Protein AF-A0A4U0UI24-F1 (afdb_monomer)

pLDDT: mean 98.28, std 1.68, range [85.81, 98.88]

Secondary structure (DSSP, 8-state):
-PPPB-S---TT-TTSHHHHHHHHHHTTSS-HHHHHHHHHHHHHHHHHHHHHTT-SB---S---SS-HHHHHHHHHT-

Foldseek 3Di:
DDAAEDAADPQCPPVNQLVVLLVCVVVVNHDPVRNVVSSVVSVVVRQVVCVVVPHPYYDDLNDDSPDSVVVVCVVVVD

Radius of gyration: 14.35 Å; Cα contacts (8 Å, |Δi|>4): 63; chains: 1; bounding box: 31×29×40 Å

Mean predicted aligned error: 2.04 Å

Nearest PDB structures (foldseek):
  4l65-assembly1_A  TM=1.006E+00  e=2.783E-07  Candida albicans SC5314
  4qqu-assembly1_A  TM=1.005E+00  e=8.265E-07  Candida albicans
  3ppg-assembly1_A  TM=1.006E+00  e=9.394E-07  Candida albicans
  3pph-assembly1_A  TM=1.005E+00  e=9.394E-07  Candida albicans
  3ppc-assembly1_A  TM=1.005E+00  e=1.138E-06  Candida albicans

Sequence (78 aa):
MVQSSVLGFPRMGRLRDLKKANEAYWGGKLSRDDLLAEGKRLRQEHWKIQKDAGVDIIPSNDFAFYDHVLDHIQMFNV

Structure (mmCIF, N/CA/C/O backbone):
data_AF-A0A4U0UI24-F1
#
_entry.id   AF-A0A4U0UI24-F1
#
loop_
_atom_site.group_PDB
_atom_site.id
_atom_site.type_symbol
_atom_site.label_atom_id
_atom_site.label_alt_id
_atom_site.label_comp_id
_atom_site.label_asym_id
_atom_site.label_entity_id
_atom_site.label_seq_id
_atom_site.pdbx_PDB_ins_code
_atom_site.Cartn_x
_atom_site.Cartn_y
_atom_site.Cartn_z
_atom_site.occupancy
_atom_site.B_iso_or_equiv
_atom_site.auth_seq_id
_atom_site.auth_comp_id
_atom_site.auth_asym_id
_atom_site.auth_atom_id
_atom_site.pdbx_PDB_model_num
ATOM 1 N N . MET A 1 1 ? 15.574 -10.009 -25.380 1.00 85.81 1 MET A N 1
ATOM 2 C CA . MET A 1 1 ? 15.097 -8.644 -25.074 1.00 85.81 1 MET A CA 1
ATOM 3 C C . MET A 1 1 ? 15.312 -8.432 -23.584 1.00 85.81 1 MET A C 1
ATOM 5 O O . MET A 1 1 ? 15.051 -9.369 -22.841 1.00 85.81 1 MET A O 1
ATOM 9 N N . VAL A 1 2 ? 15.887 -7.304 -23.165 1.00 97.12 2 VAL A N 1
ATOM 10 C CA . VAL A 1 2 ? 16.141 -7.024 -21.737 1.00 97.12 2 VAL A CA 1
ATOM 11 C C . VAL A 1 2 ? 14.836 -6.570 -21.081 1.00 97.12 2 VAL A C 1
ATOM 13 O O . VAL A 1 2 ? 14.103 -5.811 -21.707 1.00 97.12 2 VAL A O 1
ATOM 16 N N . GLN A 1 3 ? 14.555 -7.041 -19.862 1.00 98.50 3 GLN A N 1
ATOM 17 C CA . GLN A 1 3 ? 13.351 -6.694 -19.098 1.00 98.50 3 GLN A CA 1
ATOM 18 C C . GLN A 1 3 ? 13.655 -5.675 -17.995 1.00 98.50 3 GLN A C 1
ATOM 20 O O . GLN A 1 3 ? 14.741 -5.668 -17.414 1.00 98.50 3 GLN A O 1
ATOM 25 N N . SER A 1 4 ? 12.664 -4.846 -17.692 1.00 98.69 4 SER A N 1
ATOM 26 C CA . SER A 1 4 ? 12.624 -3.901 -16.580 1.00 98.69 4 SER A CA 1
ATOM 27 C C . SER A 1 4 ? 11.884 -4.487 -15.369 1.00 98.69 4 SER A C 1
ATOM 29 O O . SER A 1 4 ? 10.963 -5.291 -15.506 1.00 98.69 4 SER A O 1
ATOM 31 N N . SER A 1 5 ? 12.273 -4.085 -14.158 1.00 98.75 5 SER A N 1
ATOM 32 C CA . SER A 1 5 ? 11.643 -4.558 -12.921 1.00 98.75 5 SER A CA 1
ATOM 33 C C . SER A 1 5 ? 11.566 -3.450 -11.884 1.00 98.75 5 SER A C 1
ATOM 35 O O . SER A 1 5 ? 12.514 -2.685 -11.712 1.00 98.75 5 SER A O 1
ATOM 37 N N . VAL A 1 6 ? 10.463 -3.424 -11.137 1.00 98.75 6 VAL A N 1
ATOM 38 C CA . VAL A 1 6 ? 10.300 -2.609 -9.927 1.00 98.75 6 VAL A CA 1
ATOM 39 C C . VAL A 1 6 ? 10.148 -3.550 -8.730 1.00 98.75 6 VAL A C 1
ATOM 41 O O . VAL A 1 6 ? 9.409 -4.526 -8.798 1.00 98.75 6 VAL A O 1
ATOM 44 N N . LEU A 1 7 ? 10.871 -3.284 -7.639 1.00 98.56 7 LEU A N 1
ATOM 45 C CA . LEU A 1 7 ? 10.874 -4.144 -6.442 1.00 98.56 7 LEU A CA 1
ATOM 46 C C . LEU A 1 7 ? 9.793 -3.759 -5.418 1.00 98.56 7 LEU A C 1
ATOM 48 O O . LEU A 1 7 ? 9.439 -4.559 -4.560 1.00 98.56 7 LEU A O 1
ATOM 52 N N . GLY A 1 8 ? 9.269 -2.538 -5.508 1.00 98.50 8 GLY A N 1
ATOM 53 C CA . GLY A 1 8 ? 8.197 -2.021 -4.665 1.00 98.50 8 GLY A CA 1
ATOM 54 C C . GLY A 1 8 ? 7.814 -0.604 -5.084 1.00 98.50 8 GLY A C 1
ATOM 55 O O . GLY A 1 8 ? 8.617 0.101 -5.700 1.00 98.50 8 GLY A O 1
ATOM 56 N N . PHE A 1 9 ? 6.592 -0.185 -4.759 1.00 98.62 9 PHE A N 1
ATOM 57 C CA . PHE A 1 9 ? 6.052 1.117 -5.134 1.00 98.62 9 PHE A CA 1
ATOM 58 C C . PHE A 1 9 ? 5.599 1.923 -3.899 1.00 98.62 9 PHE A C 1
ATOM 60 O O . PHE A 1 9 ? 5.012 1.359 -2.970 1.00 98.62 9 PHE A O 1
ATOM 67 N N . PRO A 1 10 ? 5.824 3.254 -3.847 1.00 98.44 10 PRO A N 1
ATOM 68 C CA . PRO A 1 10 ? 5.381 4.074 -2.722 1.00 98.44 10 PRO A CA 1
ATOM 69 C C . PRO A 1 10 ? 3.866 3.981 -2.492 1.00 98.44 10 PRO A C 1
ATOM 71 O O . PRO A 1 10 ? 3.056 4.446 -3.287 1.00 98.44 10 PRO A O 1
ATOM 74 N N . ARG A 1 11 ? 3.474 3.420 -1.349 1.00 98.12 11 ARG A N 1
ATOM 75 C CA . ARG A 1 11 ? 2.074 3.092 -1.034 1.00 98.12 11 ARG A CA 1
ATOM 76 C C . ARG A 1 11 ? 1.194 4.261 -0.575 1.00 98.12 11 ARG A C 1
ATOM 78 O O . ARG A 1 11 ? -0.003 4.080 -0.387 1.00 98.12 11 ARG A O 1
ATOM 85 N N . MET A 1 12 ? 1.773 5.442 -0.351 1.00 98.25 12 MET A N 1
ATOM 86 C CA . MET A 1 12 ? 1.085 6.566 0.303 1.00 98.25 12 MET A CA 1
ATOM 87 C C . MET A 1 12 ? -0.044 7.188 -0.528 1.00 98.25 12 MET A C 1
ATOM 89 O O . MET A 1 12 ? -0.870 7.899 0.045 1.00 98.25 12 MET A O 1
ATOM 93 N N . GLY A 1 13 ? -0.081 6.941 -1.840 1.00 97.56 13 GLY A N 1
ATOM 94 C CA . GLY A 1 13 ? -0.972 7.633 -2.766 1.00 97.56 13 GLY A CA 1
ATOM 95 C C . GLY A 1 13 ? -0.523 9.068 -3.057 1.00 97.56 13 GLY A C 1
ATOM 96 O O . GLY A 1 13 ? 0.261 9.669 -2.311 1.00 97.56 13 GLY A O 1
ATOM 97 N N . ARG A 1 14 ? -1.023 9.631 -4.162 1.00 96.56 14 ARG A N 1
ATOM 98 C CA . ARG A 1 14 ? -0.611 10.942 -4.690 1.00 96.56 14 ARG A CA 1
ATOM 99 C C . ARG A 1 14 ? -0.780 12.079 -3.681 1.00 96.56 14 ARG A C 1
ATOM 101 O O . ARG A 1 14 ? 0.016 13.014 -3.688 1.00 96.56 14 ARG A O 1
ATOM 108 N N . LEU A 1 15 ? -1.795 12.019 -2.816 1.00 97.81 15 LEU A N 1
ATOM 109 C CA . LEU A 1 15 ? -2.119 13.089 -1.864 1.00 97.81 15 LEU A CA 1
ATOM 110 C C . LEU A 1 15 ? -2.029 12.627 -0.404 1.00 97.81 15 LEU A C 1
ATOM 112 O O . LEU A 1 15 ? -2.723 13.175 0.463 1.00 97.81 15 LEU A O 1
ATOM 116 N N . ARG A 1 16 ? -1.147 11.655 -0.120 1.00 98.50 16 ARG A N 1
ATOM 117 C CA . ARG A 1 16 ? -1.043 10.967 1.183 1.00 98.50 16 ARG A CA 1
ATOM 118 C C . ARG A 1 16 ? -2.366 10.309 1.584 1.00 98.50 16 ARG A C 1
ATOM 120 O O . ARG A 1 16 ? -2.787 10.389 2.737 1.00 98.50 16 ARG A O 1
ATOM 127 N N . ASP A 1 17 ? -3.036 9.706 0.617 1.00 98.62 17 ASP A N 1
ATOM 128 C CA . ASP A 1 17 ? -4.366 9.123 0.754 1.00 98.62 17 ASP A CA 1
ATOM 129 C C . ASP A 1 17 ? -4.386 8.016 1.819 1.00 98.62 17 ASP A C 1
ATOM 131 O O . ASP A 1 17 ? -5.225 8.044 2.719 1.00 98.62 17 ASP A O 1
ATOM 135 N N . LEU A 1 18 ? -3.363 7.148 1.832 1.00 98.81 18 LEU A N 1
ATOM 136 C CA . LEU A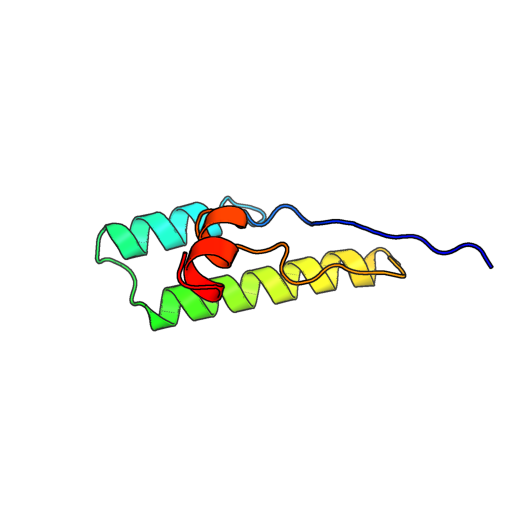 1 18 ? -3.237 6.088 2.839 1.00 98.81 18 LEU A CA 1
ATOM 137 C C . LE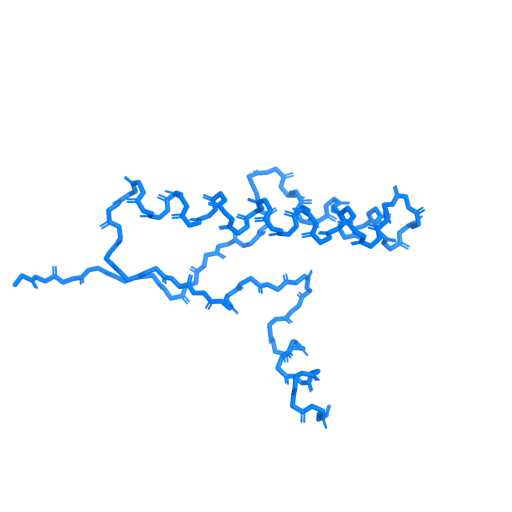U A 1 18 ? -3.113 6.644 4.265 1.00 98.81 18 LEU A C 1
ATOM 139 O O . LEU A 1 18 ? -3.731 6.121 5.188 1.00 98.81 18 LEU A O 1
ATOM 143 N N . LYS A 1 19 ? -2.352 7.734 4.455 1.00 98.75 19 LYS A N 1
ATOM 144 C CA . LYS A 1 19 ? -2.235 8.404 5.764 1.00 98.75 19 LYS A CA 1
ATOM 145 C C . LYS A 1 19 ? -3.601 8.866 6.248 1.00 98.75 19 LYS A C 1
ATOM 147 O O . LYS A 1 19 ? -3.967 8.582 7.382 1.00 98.75 19 LYS A O 1
ATOM 152 N N . LYS A 1 20 ? -4.341 9.575 5.390 1.00 98.81 20 LYS A N 1
ATOM 153 C CA . LYS A 1 20 ? -5.658 10.119 5.740 1.00 98.81 20 LYS A CA 1
ATOM 154 C C . LYS A 1 20 ? -6.636 9.000 6.088 1.00 98.81 20 LYS A C 1
ATOM 156 O O . LYS A 1 20 ? -7.357 9.127 7.070 1.00 98.81 20 LYS A O 1
ATOM 161 N N . ALA A 1 21 ? -6.628 7.910 5.320 1.00 98.81 21 ALA A N 1
ATOM 162 C CA . ALA A 1 21 ? -7.489 6.760 5.564 1.00 98.81 21 ALA A CA 1
ATOM 163 C C . ALA A 1 21 ? -7.160 6.062 6.891 1.00 98.81 21 ALA A C 1
ATOM 165 O O . ALA A 1 21 ? -8.058 5.835 7.699 1.00 98.81 21 ALA A O 1
ATOM 166 N N . ASN A 1 22 ? -5.877 5.799 7.158 1.00 98.81 22 ASN A N 1
ATOM 167 C CA . ASN A 1 22 ? -5.432 5.207 8.421 1.00 98.81 22 ASN A CA 1
ATOM 168 C C . ASN A 1 22 ? -5.798 6.083 9.623 1.00 98.81 22 ASN A C 1
ATOM 170 O O . ASN A 1 22 ? -6.381 5.594 10.584 1.00 98.81 22 ASN A O 1
ATOM 174 N N . GLU A 1 23 ? -5.503 7.383 9.566 1.00 98.88 23 GLU A N 1
ATOM 175 C CA . GLU A 1 23 ? -5.808 8.312 10.660 1.00 98.88 23 GLU A CA 1
ATOM 176 C C . GLU A 1 23 ? -7.314 8.471 10.881 1.00 98.88 23 GLU A C 1
ATOM 178 O O . GLU A 1 23 ? -7.763 8.570 12.023 1.00 98.88 23 GLU A O 1
ATOM 183 N N . ALA A 1 24 ? -8.113 8.460 9.810 1.00 98.88 24 ALA A N 1
ATOM 184 C CA . ALA A 1 24 ? -9.565 8.472 9.917 1.00 98.88 24 ALA A CA 1
ATOM 185 C C . ALA A 1 24 ? -10.098 7.175 10.543 1.00 98.88 24 ALA A C 1
ATOM 187 O O . ALA A 1 24 ? -10.970 7.247 11.405 1.00 98.88 24 ALA A O 1
ATOM 188 N N . TYR A 1 25 ? -9.553 6.014 10.171 1.00 98.88 25 TYR A N 1
ATOM 189 C CA . TYR A 1 25 ? -9.919 4.728 10.769 1.00 98.88 25 TYR A CA 1
ATOM 190 C C . TYR A 1 25 ? -9.551 4.670 12.256 1.00 98.88 25 TYR A C 1
ATOM 192 O O . TYR A 1 25 ? -10.40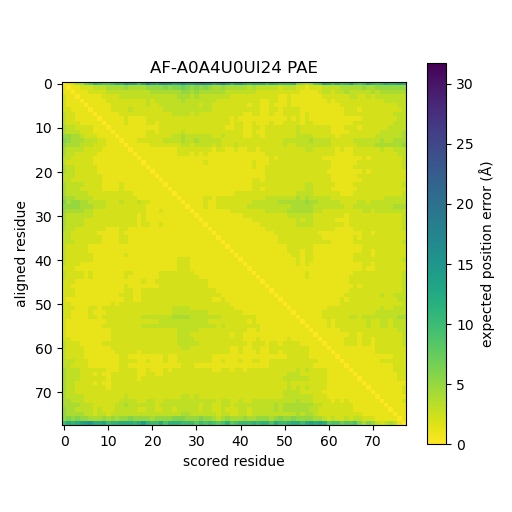7 4.387 13.090 1.00 98.88 25 TYR A O 1
ATOM 200 N N . TRP A 1 26 ? -8.316 5.033 12.616 1.00 98.75 26 TRP A N 1
ATOM 201 C CA . TRP A 1 26 ? -7.879 5.098 14.016 1.00 98.75 26 TRP A CA 1
ATOM 202 C C . TRP A 1 26 ? -8.687 6.103 14.838 1.00 98.75 26 TRP A C 1
ATOM 204 O O . TRP A 1 26 ? -8.948 5.870 16.014 1.00 98.75 26 TRP A O 1
ATOM 214 N N . GLY A 1 27 ? -9.118 7.205 14.221 1.00 98.69 27 GLY A N 1
ATOM 215 C CA . GLY A 1 27 ? -9.987 8.202 14.841 1.00 98.69 27 GLY A CA 1
ATOM 216 C C . GLY A 1 27 ? -11.476 7.837 14.870 1.00 98.69 27 GLY A C 1
ATOM 217 O O . GLY A 1 27 ? -12.272 8.690 15.259 1.00 98.69 27 GLY A O 1
ATOM 218 N N . GLY A 1 28 ? -11.874 6.641 14.419 1.00 98.50 28 GLY A N 1
ATOM 219 C CA . GLY A 1 28 ? -13.273 6.191 14.390 1.00 98.50 28 GLY A CA 1
ATOM 220 C C . GLY A 1 28 ? -14.162 6.901 13.360 1.00 98.50 28 GLY A C 1
ATOM 221 O O . GLY A 1 28 ? -15.384 6.860 13.467 1.00 98.50 28 GLY A O 1
ATOM 222 N N . LYS A 1 29 ? -13.564 7.579 12.373 1.00 98.69 29 LYS A N 1
ATOM 223 C CA . LYS A 1 29 ? -14.247 8.366 11.326 1.00 98.69 29 LYS A CA 1
ATOM 224 C C . LYS A 1 29 ? -14.382 7.623 9.994 1.00 98.69 29 LYS A C 1
ATOM 226 O O . LYS A 1 29 ? -15.007 8.146 9.077 1.00 98.69 29 LYS A O 1
ATOM 231 N N . LEU A 1 30 ? -13.763 6.452 9.871 1.00 98.62 30 LEU A N 1
ATOM 232 C CA . LEU A 1 30 ? -13.782 5.607 8.680 1.00 98.62 30 LEU A CA 1
ATOM 233 C C . LEU A 1 30 ? -14.087 4.174 9.107 1.00 98.62 30 LEU A C 1
ATOM 235 O O . LEU A 1 30 ? -13.530 3.704 10.100 1.00 98.62 30 LEU A O 1
ATOM 239 N N . SER A 1 31 ? -14.958 3.478 8.376 1.00 98.81 31 SER A N 1
ATOM 240 C CA . SER A 1 31 ? -15.214 2.065 8.653 1.00 98.81 31 SER A CA 1
ATOM 241 C C . SER A 1 31 ? -14.023 1.201 8.222 1.00 98.81 31 SER A C 1
ATOM 243 O O . SER A 1 31 ? -13.183 1.609 7.415 1.00 98.81 31 SER A O 1
ATOM 245 N N . ARG A 1 32 ? -13.949 -0.030 8.742 1.00 98.69 32 ARG A N 1
ATOM 246 C CA . ARG A 1 32 ? -12.961 -1.012 8.274 1.00 98.69 32 ARG A CA 1
ATOM 247 C C . ARG A 1 32 ? -13.125 -1.291 6.779 1.00 98.69 32 ARG A C 1
ATOM 249 O O . ARG A 1 32 ? -12.126 -1.385 6.073 1.00 98.69 32 ARG A O 1
ATOM 256 N N . ASP A 1 33 ? -14.359 -1.406 6.302 1.00 98.75 33 ASP A N 1
ATOM 257 C CA . ASP A 1 33 ? -14.635 -1.734 4.902 1.00 98.75 33 ASP A CA 1
ATOM 258 C C . ASP A 1 33 ? -14.200 -0.599 3.971 1.00 98.75 33 ASP A C 1
ATOM 260 O O . ASP A 1 33 ? -13.584 -0.859 2.936 1.00 98.75 33 ASP A O 1
ATOM 264 N N . ASP A 1 34 ? -14.400 0.654 4.384 1.00 98.75 34 ASP A N 1
ATOM 265 C CA . ASP A 1 34 ? -1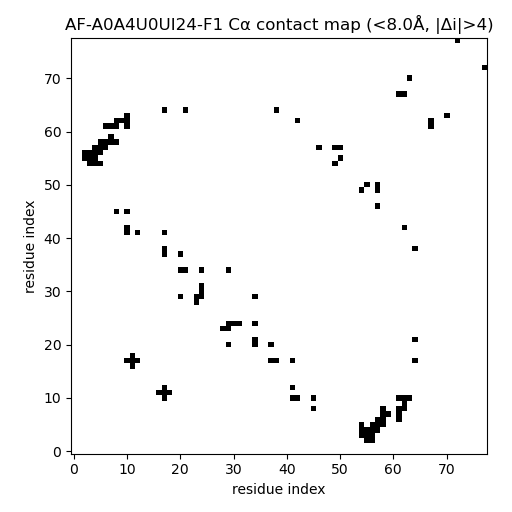3.925 1.821 3.637 1.00 98.75 34 ASP A CA 1
ATOM 266 C C . ASP A 1 34 ? -12.391 1.915 3.632 1.00 98.75 34 ASP A C 1
ATOM 268 O O . ASP A 1 34 ? -11.795 2.221 2.598 1.00 98.75 34 ASP A O 1
ATOM 272 N N . LEU A 1 35 ? -11.722 1.590 4.748 1.00 98.88 35 LEU A N 1
ATOM 273 C CA . LEU A 1 35 ? -10.256 1.509 4.793 1.00 98.88 35 LEU A CA 1
ATOM 274 C C . LEU A 1 35 ? -9.726 0.450 3.811 1.00 98.88 35 LEU A C 1
ATOM 276 O O . LEU A 1 35 ? -8.767 0.691 3.072 1.00 98.88 35 LEU A O 1
ATOM 280 N N . LEU A 1 36 ? -10.357 -0.727 3.780 1.00 98.81 36 LEU A N 1
ATOM 281 C CA . LEU A 1 36 ? -9.984 -1.810 2.869 1.00 98.81 36 LEU A CA 1
ATOM 282 C C . LEU A 1 36 ? -10.259 -1.443 1.404 1.00 98.81 36 LEU A C 1
ATOM 284 O O . LEU A 1 36 ? -9.443 -1.764 0.531 1.00 98.81 36 LEU A O 1
ATOM 288 N N . ALA A 1 37 ? -11.366 -0.747 1.134 1.00 98.88 37 ALA A N 1
ATOM 289 C CA . ALA A 1 37 ? -11.703 -0.234 -0.189 1.00 98.88 37 ALA A CA 1
ATOM 290 C C . ALA A 1 37 ? -10.673 0.795 -0.676 1.00 98.88 37 ALA A C 1
A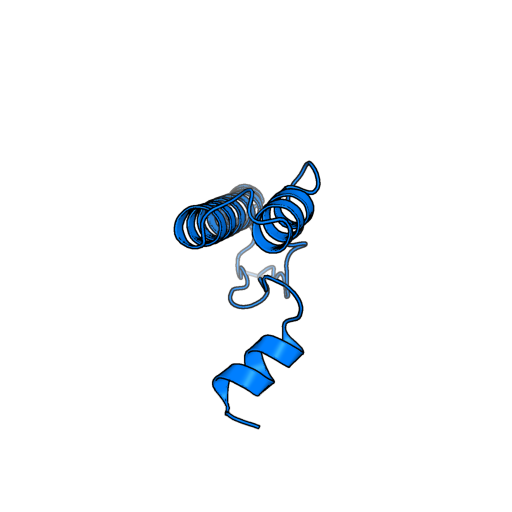TOM 292 O O . ALA A 1 37 ? -10.219 0.706 -1.819 1.00 98.88 37 ALA A O 1
ATOM 293 N N . GLU A 1 38 ? -10.227 1.703 0.193 1.00 98.75 38 GLU A N 1
ATOM 294 C CA . GLU A 1 38 ? -9.192 2.683 -0.139 1.00 98.75 38 GLU A CA 1
ATOM 295 C C . GLU A 1 38 ? -7.836 2.015 -0.407 1.00 98.75 38 GLU A C 1
ATOM 297 O O . GLU A 1 38 ? -7.175 2.310 -1.405 1.00 98.75 38 GLU A O 1
ATOM 302 N N . GLY A 1 39 ? -7.453 1.021 0.402 1.00 98.75 39 GLY A N 1
ATOM 303 C CA . GLY A 1 39 ? -6.264 0.211 0.131 1.00 98.75 39 GLY A CA 1
ATOM 304 C C . GLY A 1 39 ? -6.341 -0.520 -1.218 1.00 98.75 39 GLY A C 1
ATOM 305 O O . GLY A 1 39 ? -5.353 -0.584 -1.952 1.00 98.75 39 GLY A O 1
ATOM 306 N N . LYS A 1 40 ? -7.519 -1.042 -1.588 1.00 98.88 40 LYS A N 1
ATOM 307 C CA . LYS A 1 40 ? -7.751 -1.663 -2.903 1.00 98.88 40 LYS A CA 1
ATOM 308 C C . LYS A 1 40 ? -7.605 -0.646 -4.037 1.00 98.88 40 LYS A C 1
ATOM 310 O O . LYS A 1 40 ? -6.930 -0.953 -5.021 1.00 98.88 40 LYS A O 1
ATOM 315 N N . ARG A 1 41 ? -8.202 0.541 -3.896 1.00 98.81 41 ARG A N 1
ATOM 316 C CA . ARG A 1 41 ? -8.118 1.634 -4.875 1.00 98.81 41 ARG A CA 1
ATOM 317 C C . ARG A 1 41 ? -6.662 2.032 -5.131 1.00 98.81 41 ARG A C 1
ATOM 319 O O . ARG A 1 41 ? -6.248 2.098 -6.285 1.00 98.81 41 ARG A O 1
ATOM 326 N N . LEU A 1 42 ? -5.876 2.210 -4.066 1.00 98.88 42 LEU A N 1
ATOM 327 C CA . LEU A 1 42 ? -4.457 2.567 -4.152 1.00 98.88 42 LEU A CA 1
ATOM 328 C C . LEU A 1 42 ? -3.622 1.505 -4.870 1.00 98.88 42 LEU A C 1
ATOM 330 O O . LEU A 1 42 ? -2.873 1.837 -5.784 1.00 98.88 42 LEU A O 1
ATOM 334 N N . ARG A 1 43 ? -3.778 0.220 -4.523 1.00 98.88 43 ARG A N 1
ATOM 335 C CA . ARG A 1 43 ? -3.058 -0.862 -5.222 1.00 98.88 43 ARG A CA 1
ATOM 336 C C . ARG A 1 43 ? -3.375 -0.887 -6.719 1.00 98.88 43 ARG A C 1
ATOM 338 O O . ARG A 1 43 ? -2.462 -0.995 -7.533 1.00 98.88 43 ARG A O 1
ATOM 345 N N . GLN A 1 44 ? -4.648 -0.728 -7.088 1.00 98.81 44 GLN A N 1
ATOM 346 C CA . GLN A 1 44 ? -5.066 -0.665 -8.493 1.00 98.81 44 GLN A CA 1
ATOM 347 C C . GLN A 1 44 ? -4.445 0.525 -9.235 1.00 98.81 44 GLN A C 1
ATOM 349 O O . GLN A 1 44 ? -3.955 0.356 -10.351 1.00 98.81 44 GLN A O 1
ATOM 354 N N . GLU A 1 45 ? -4.433 1.707 -8.616 1.00 98.75 45 GLU A N 1
ATOM 355 C CA . GLU A 1 45 ? -3.810 2.910 -9.175 1.00 98.75 45 GLU A CA 1
ATOM 356 C C . GLU A 1 45 ? -2.300 2.712 -9.389 1.00 98.75 45 GLU A C 1
ATOM 358 O O . GLU A 1 45 ? -1.794 2.969 -10.480 1.00 98.75 45 GLU A O 1
ATOM 363 N N . HIS A 1 46 ? -1.586 2.171 -8.398 1.00 98.75 46 HIS A N 1
ATOM 364 C CA . HIS A 1 46 ? -0.139 1.946 -8.480 1.00 98.75 46 HIS A CA 1
ATOM 365 C C . HIS A 1 46 ? 0.247 0.907 -9.540 1.00 98.75 46 HIS A C 1
ATOM 367 O O . HIS A 1 46 ? 1.225 1.099 -10.267 1.00 98.75 46 HIS A O 1
ATOM 373 N N . TRP A 1 47 ? -0.512 -0.185 -9.670 1.00 98.81 47 TRP A N 1
ATOM 374 C CA . TRP A 1 47 ? -0.291 -1.155 -10.745 1.00 98.81 47 TRP A CA 1
ATOM 375 C C . TRP A 1 47 ? -0.562 -0.552 -12.117 1.00 98.81 47 TRP A C 1
ATOM 377 O O . TRP A 1 47 ? 0.200 -0.797 -13.051 1.00 98.81 47 TRP A O 1
ATOM 387 N N . LYS A 1 48 ? -1.612 0.267 -12.241 1.00 98.75 48 LYS A N 1
ATOM 388 C CA . LYS A 1 48 ? -1.914 0.959 -13.493 1.00 98.75 48 LYS A CA 1
ATOM 389 C C . LYS A 1 48 ? -0.794 1.920 -13.888 1.00 98.75 48 LYS A C 1
ATOM 391 O O . LYS A 1 48 ? -0.377 1.878 -15.037 1.00 98.75 48 LYS A O 1
ATOM 396 N N . ILE A 1 49 ? -0.257 2.702 -12.950 1.00 98.69 49 ILE A N 1
ATOM 397 C CA . ILE A 1 49 ? 0.880 3.605 -13.204 1.00 98.69 49 ILE A CA 1
ATOM 398 C C . ILE A 1 49 ? 2.084 2.831 -13.755 1.00 98.69 49 ILE A C 1
ATOM 400 O O . ILE A 1 49 ? 2.653 3.220 -14.769 1.00 98.69 49 ILE A O 1
ATOM 404 N N . GLN A 1 50 ? 2.458 1.722 -13.114 1.00 98.81 50 GLN A N 1
ATOM 405 C CA . GLN A 1 50 ? 3.618 0.926 -13.531 1.00 98.81 50 GLN A CA 1
ATOM 406 C C . GLN A 1 50 ? 3.393 0.238 -14.883 1.00 98.81 50 GLN A C 1
ATOM 408 O O . GLN A 1 50 ? 4.283 0.239 -15.732 1.00 98.81 50 GLN A O 1
ATOM 413 N N . LYS A 1 51 ? 2.184 -0.289 -15.117 1.00 98.75 51 LYS A N 1
ATOM 414 C CA . LYS A 1 51 ? 1.795 -0.881 -16.401 1.00 98.75 51 LYS A CA 1
ATOM 415 C C . LYS A 1 51 ? 1.820 0.147 -17.529 1.00 98.75 51 LYS A C 1
ATOM 417 O O . LYS A 1 51 ? 2.370 -0.130 -18.589 1.00 98.75 51 LYS A O 1
ATOM 422 N N . ASP A 1 52 ? 1.238 1.321 -17.302 1.00 98.75 52 ASP A N 1
ATOM 423 C CA . ASP A 1 52 ? 1.187 2.401 -18.289 1.00 98.75 52 ASP A CA 1
ATOM 424 C C . ASP A 1 52 ? 2.596 2.965 -18.578 1.00 98.75 52 ASP A C 1
ATOM 426 O O . ASP A 1 52 ? 2.845 3.454 -19.677 1.00 98.75 52 ASP A O 1
ATOM 430 N N . ALA A 1 53 ? 3.537 2.844 -17.631 1.00 98.62 53 ALA A N 1
ATOM 431 C CA . ALA A 1 53 ? 4.950 3.187 -17.816 1.00 98.62 53 ALA A CA 1
ATOM 432 C C . ALA A 1 53 ? 5.764 2.110 -18.567 1.00 98.62 53 ALA A C 1
ATOM 434 O O . ALA A 1 53 ? 6.934 2.337 -18.869 1.00 98.62 53 ALA A O 1
ATOM 435 N N . GLY A 1 54 ? 5.167 0.949 -18.863 1.00 98.56 54 GLY A N 1
ATOM 436 C CA . GLY A 1 54 ? 5.817 -0.146 -19.586 1.00 98.56 54 GLY A CA 1
ATOM 437 C C . GLY A 1 54 ? 6.730 -1.034 -18.735 1.00 98.56 54 GLY A C 1
ATOM 438 O O . GLY A 1 54 ? 7.617 -1.672 -19.289 1.00 98.56 54 GLY A O 1
ATOM 439 N N . VAL A 1 55 ? 6.540 -1.082 -17.410 1.00 98.75 55 VAL A N 1
ATOM 440 C CA . VAL A 1 55 ? 7.306 -1.986 -16.533 1.00 98.75 55 VAL A CA 1
ATOM 441 C C . VAL A 1 55 ? 6.940 -3.445 -16.832 1.00 98.75 55 VAL A C 1
ATOM 443 O O . VAL A 1 55 ? 5.762 -3.802 -16.784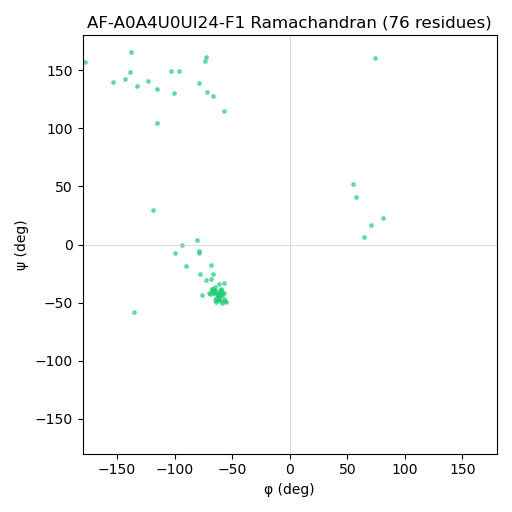 1.00 98.75 55 VAL A O 1
ATOM 446 N N . ASP A 1 56 ? 7.939 -4.297 -17.085 1.00 98.81 56 ASP A N 1
ATOM 447 C CA . ASP A 1 56 ? 7.711 -5.715 -17.406 1.00 98.81 56 ASP A CA 1
ATOM 448 C C . ASP A 1 56 ? 7.349 -6.541 -16.162 1.00 98.81 56 ASP A C 1
ATOM 450 O O . ASP A 1 56 ? 6.439 -7.370 -16.200 1.00 98.81 56 ASP A O 1
ATOM 454 N N . ILE A 1 57 ? 8.059 -6.314 -15.050 1.00 98.81 57 ILE A N 1
ATOM 455 C CA . ILE A 1 57 ? 7.870 -7.032 -13.782 1.00 98.81 57 ILE A CA 1
ATOM 456 C C . ILE A 1 57 ? 7.390 -6.047 -12.712 1.00 98.81 57 ILE A C 1
ATOM 458 O O . ILE A 1 57 ? 8.162 -5.238 -12.189 1.00 98.81 57 ILE A O 1
ATOM 462 N N . ILE A 1 58 ? 6.093 -6.121 -12.406 1.00 98.81 58 ILE A N 1
ATOM 463 C CA . ILE A 1 58 ? 5.393 -5.238 -11.465 1.00 98.81 58 ILE A CA 1
ATOM 464 C C . ILE A 1 58 ? 5.234 -5.956 -10.111 1.00 98.81 58 ILE A C 1
ATOM 466 O O . ILE A 1 58 ? 4.754 -7.093 -10.088 1.00 98.81 58 ILE A O 1
ATOM 470 N N . PRO A 1 59 ? 5.596 -5.319 -8.983 1.00 98.69 59 PRO A N 1
ATOM 471 C CA . PRO A 1 59 ? 5.555 -5.935 -7.667 1.00 98.69 59 PRO A CA 1
ATOM 472 C C . PRO A 1 59 ? 4.124 -6.089 -7.136 1.00 98.69 59 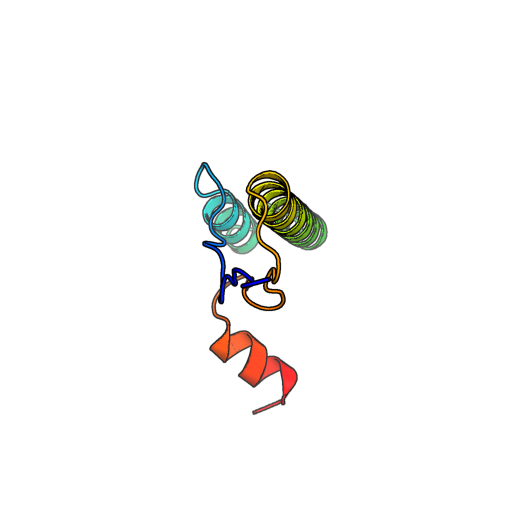PRO A C 1
ATOM 474 O O . PRO A 1 59 ? 3.180 -5.386 -7.515 1.00 98.69 59 PRO A O 1
ATOM 477 N N . SER A 1 60 ? 3.988 -7.023 -6.201 1.00 98.44 60 SER A N 1
ATOM 478 C CA . SER A 1 60 ? 2.829 -7.165 -5.326 1.00 98.44 60 SER A CA 1
ATOM 479 C C . SER A 1 60 ? 3.312 -7.471 -3.908 1.00 98.44 60 SER A C 1
ATOM 481 O O . SER A 1 60 ? 4.476 -7.819 -3.719 1.00 98.44 60 SER A O 1
ATOM 483 N N . ASN A 1 61 ? 2.423 -7.342 -2.918 1.00 98.31 61 ASN A N 1
ATOM 484 C CA . ASN A 1 61 ? 2.736 -7.486 -1.487 1.00 98.31 61 ASN A CA 1
ATOM 485 C C . ASN A 1 61 ? 3.706 -6.423 -0.917 1.00 98.31 61 ASN A C 1
ATOM 487 O O . ASN A 1 61 ? 4.101 -6.494 0.239 1.00 98.31 61 ASN A O 1
ATOM 491 N N . ASP A 1 62 ? 4.055 -5.409 -1.711 1.00 98.44 62 ASP A N 1
ATOM 492 C CA . ASP A 1 62 ? 4.804 -4.215 -1.308 1.00 98.44 62 ASP A CA 1
ATOM 493 C C . ASP A 1 62 ? 3.922 -3.192 -0.561 1.00 98.44 62 ASP A C 1
ATOM 495 O O . ASP A 1 62 ? 4.394 -2.401 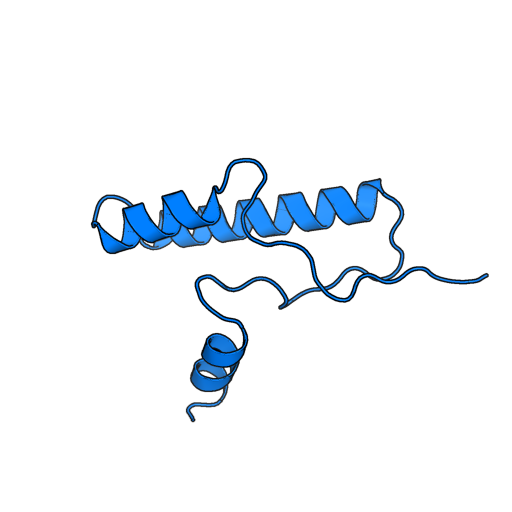0.262 1.00 98.44 62 ASP A O 1
ATOM 499 N N . PHE A 1 63 ? 2.611 -3.216 -0.817 1.00 98.69 63 PHE A N 1
ATOM 500 C CA . PHE A 1 63 ? 1.623 -2.445 -0.066 1.00 98.69 63 PHE A CA 1
ATOM 501 C C . PHE A 1 63 ? 1.424 -3.022 1.344 1.00 98.69 63 PHE A C 1
ATOM 503 O O . PHE A 1 63 ? 1.109 -4.196 1.480 1.00 98.69 63 PHE A O 1
ATOM 510 N N . ALA A 1 64 ? 1.458 -2.159 2.363 1.00 98.44 64 ALA A N 1
ATOM 511 C CA . ALA A 1 64 ? 1.017 -2.469 3.725 1.00 98.44 64 ALA A CA 1
ATOM 512 C C . ALA A 1 64 ? 0.246 -1.282 4.311 1.00 98.44 64 ALA A C 1
ATOM 514 O O . ALA A 1 64 ? 0.566 -0.125 4.020 1.00 98.44 64 ALA A O 1
ATOM 515 N N . PHE A 1 65 ? -0.735 -1.538 5.178 1.00 98.62 65 PHE A N 1
ATOM 516 C CA . PHE A 1 65 ? -1.441 -0.447 5.860 1.00 98.62 65 PHE A CA 1
ATOM 517 C C . PHE A 1 65 ? -0.536 0.285 6.855 1.00 98.62 65 PHE A C 1
ATOM 519 O O . PHE A 1 65 ? -0.704 1.486 7.047 1.00 98.62 65 PHE A O 1
ATOM 526 N N . TYR A 1 66 ? 0.452 -0.395 7.442 1.00 98.44 66 TYR A N 1
ATOM 527 C CA . TYR A 1 66 ? 1.342 0.209 8.432 1.00 98.44 66 TYR A CA 1
ATOM 528 C C . TYR A 1 66 ? 2.809 -0.130 8.208 1.00 98.44 66 TYR A C 1
ATOM 530 O O . TYR A 1 66 ? 3.622 0.766 7.999 1.00 98.44 66 TYR A O 1
ATOM 538 N N . ASP A 1 67 ? 3.153 -1.411 8.195 1.00 98.56 67 ASP A N 1
ATOM 539 C CA . ASP A 1 67 ? 4.497 -1.876 7.900 1.00 98.56 67 ASP A CA 1
ATOM 540 C C . ASP A 1 67 ? 4.450 -3.294 7.330 1.00 98.56 67 ASP A C 1
ATOM 542 O O . ASP A 1 67 ? 3.682 -4.137 7.774 1.00 98.56 67 ASP A O 1
ATOM 546 N N . HIS A 1 68 ? 5.281 -3.532 6.327 1.00 98.06 68 HIS A N 1
ATOM 547 C CA . HIS A 1 68 ? 5.356 -4.804 5.631 1.00 98.06 68 HIS A CA 1
ATOM 548 C C . HIS A 1 68 ? 6.014 -5.902 6.475 1.00 98.06 68 HIS A C 1
ATOM 550 O O . HIS A 1 68 ? 5.638 -7.059 6.333 1.00 98.06 68 HIS A O 1
ATOM 556 N N . VAL A 1 69 ? 6.956 -5.588 7.375 1.00 98.50 69 VAL A N 1
ATOM 557 C CA . VAL A 1 69 ? 7.519 -6.597 8.289 1.00 98.50 69 VAL A CA 1
ATOM 558 C C . VAL A 1 69 ? 6.465 -6.998 9.316 1.00 98.50 69 VAL A C 1
ATOM 560 O O . VAL A 1 69 ? 6.280 -8.188 9.555 1.00 98.50 69 VAL A O 1
ATOM 563 N N . LEU A 1 70 ? 5.704 -6.034 9.845 1.00 98.50 70 LEU A N 1
ATOM 564 C CA . LEU A 1 70 ? 4.548 -6.315 10.702 1.00 98.50 70 LEU A CA 1
ATOM 565 C C . LEU A 1 70 ? 3.511 -7.216 10.012 1.00 98.50 70 LEU A C 1
ATOM 567 O O . LEU A 1 70 ? 3.009 -8.146 10.640 1.00 98.50 70 LEU A O 1
ATOM 571 N N . ASP A 1 71 ? 3.227 -6.993 8.726 1.00 98.25 71 ASP A N 1
ATOM 572 C CA . ASP A 1 71 ? 2.330 -7.871 7.964 1.00 98.25 71 ASP A CA 1
ATOM 573 C C . ASP A 1 71 ? 2.859 -9.319 7.913 1.00 98.25 71 ASP A C 1
ATOM 575 O O . ASP A 1 71 ? 2.076 -10.259 8.050 1.00 98.25 71 ASP A O 1
ATOM 579 N N . HIS A 1 72 ? 4.177 -9.523 7.787 1.00 98.44 72 HIS A N 1
ATOM 580 C CA . HIS A 1 72 ? 4.779 -10.864 7.834 1.00 98.44 72 HIS A CA 1
ATOM 581 C C . HIS A 1 72 ? 4.702 -11.491 9.229 1.00 98.44 72 HIS A C 1
ATOM 583 O O . HIS A 1 72 ? 4.374 -12.669 9.341 1.00 98.44 72 HIS A O 1
ATOM 589 N N . ILE A 1 73 ? 4.967 -10.714 10.284 1.00 98.50 73 ILE A N 1
ATOM 590 C CA . ILE A 1 73 ? 4.827 -11.158 11.680 1.00 98.50 73 ILE A CA 1
ATOM 591 C C . ILE A 1 73 ? 3.396 -11.666 11.916 1.00 98.50 73 ILE A C 1
ATOM 593 O O . ILE A 1 73 ? 3.198 -12.798 12.355 1.00 98.50 73 ILE A O 1
ATOM 597 N N . GLN A 1 74 ? 2.395 -10.874 11.518 1.00 97.69 74 GLN A N 1
ATOM 598 C CA . GLN A 1 74 ? 0.983 -11.241 11.623 1.00 97.69 74 GLN A CA 1
ATOM 599 C C . GLN A 1 74 ? 0.642 -12.480 10.779 1.00 97.69 74 GLN A C 1
ATOM 601 O O . GLN A 1 74 ? -0.100 -13.349 11.233 1.00 97.69 74 GLN A O 1
ATOM 606 N N . MET A 1 75 ? 1.158 -12.565 9.549 1.00 98.06 75 MET A N 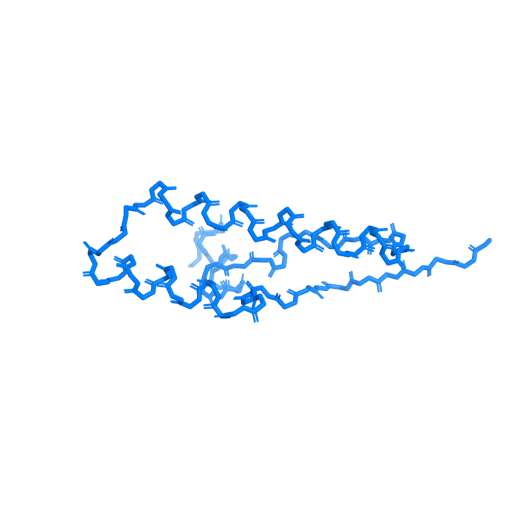1
ATOM 607 C CA . MET A 1 75 ? 0.889 -13.676 8.629 1.00 98.06 75 MET A CA 1
ATOM 608 C C . MET A 1 75 ? 1.457 -15.003 9.136 1.00 98.06 75 MET A C 1
ATOM 610 O O . MET A 1 75 ? 0.821 -16.043 8.977 1.00 98.06 75 MET A O 1
ATOM 614 N N . PHE A 1 76 ? 2.647 -14.972 9.732 1.00 98.06 76 PHE A N 1
ATOM 615 C CA . PHE A 1 76 ? 3.334 -16.163 10.226 1.00 98.06 76 PHE A CA 1
ATOM 616 C C . PHE A 1 76 ? 3.060 -16.460 11.702 1.00 98.06 76 PHE A C 1
ATOM 618 O O . PHE A 1 76 ? 3.539 -17.477 12.198 1.00 98.06 76 PHE A O 1
ATOM 625 N N . ASN A 1 77 ? 2.253 -15.631 12.373 1.00 96.44 77 ASN A N 1
ATOM 626 C CA . ASN A 1 77 ? 1.897 -15.783 13.782 1.00 96.44 77 ASN A CA 1
ATOM 627 C C . ASN A 1 77 ? 3.146 -15.872 14.684 1.00 96.44 77 ASN A C 1
ATOM 629 O O . ASN A 1 77 ? 3.295 -16.824 15.457 1.00 96.44 77 ASN A O 1
ATOM 633 N N . VAL A 1 78 ? 4.047 -14.894 14.527 1.00 91.62 78 VAL A N 1
ATOM 634 C CA . VAL A 1 78 ? 5.317 -14.762 15.272 1.00 91.62 78 VAL A CA 1
ATOM 635 C C . VAL A 1 78 ? 5.269 -13.603 16.258 1.00 91.62 78 VAL A C 1
ATOM 637 O O . VAL A 1 78 ? 4.520 -12.640 15.994 1.00 91.62 78 VAL A O 1
#

Organism: NCBI:txid331657

InterPro domains:
  IPR013215 Cobalamin-independent methionine synthase MetE, N-terminal [PF08267] (4-78)
  IPR038071 UROD/MetE-like superfamily [G3DSA:3.20.20.210] (1-78)
  IPR038071 UROD/MetE-like superfamily [SSF51726] (4-77)

Solvent-accessible surface area (backbone atoms only — not comparable to full-atom values): 4784 Å² total; per-residue (Å²): 133,92,82,49,74,48,89,59,64,87,67,40,49,99,82,44,48,48,56,54,44,52,54,29,36,76,68,72,74,39,54,72,66,55,45,53,49,50,54,50,51,47,54,54,52,55,53,48,55,43,52,76,71,64,48,70,39,76,62,76,84,56,66,52,99,82,45,58,67,58,51,48,33,64,74,68,73,105